Protein AF-A0A2T0RRJ9-F1 (afdb_monomer)

pLDDT: mean 75.2, std 15.6, range [43.59, 93.75]

Organism: NCBI:txid1280846

Solvent-accessible surface area (backbone atoms only — not comparable to full-atom values): 5042 Å² total; per-residue (Å²): 139,86,85,87,80,86,73,87,78,80,69,79,79,72,75,82,51,79,77,47,48,68,59,45,52,50,50,51,48,54,27,49,76,53,73,44,38,36,40,58,71,55,44,70,68,51,37,52,81,76,74,41,47,72,67,57,47,51,54,46,51,49,57,33,34,78,69,58,59,28,42,68,52,82,96,62,35,48,34,59,50,129

Sequence (82 aa):
MVSLRTPLATFPRLPSVAMAEPNANLLLQLIRENGCKMTMAEADVLLPRHGFSMSLTRDIVRDMAESGLVAADGFAGIELSK

Mean predicted aligned error: 12.11 Å

Structure (mmCIF, N/CA/C/O backbone):
data_AF-A0A2T0RRJ9-F1
#
_entry.id   AF-A0A2T0RRJ9-F1
#
loop_
_atom_site.group_PDB
_atom_site.id
_atom_site.type_symbol
_atom_site.label_atom_id
_atom_site.label_alt_id
_atom_site.label_comp_id
_atom_site.label_asym_id
_atom_site.label_entity_id
_atom_site.label_seq_id
_atom_site.pdbx_PDB_ins_code
_atom_site.Cartn_x
_atom_site.Cartn_y
_atom_site.Cartn_z
_atom_site.occupancy
_atom_site.B_iso_or_equiv
_atom_site.auth_seq_id
_atom_site.auth_comp_id
_atom_site.auth_asym_id
_atom_site.auth_atom_id
_atom_site.pdbx_PDB_model_num
ATOM 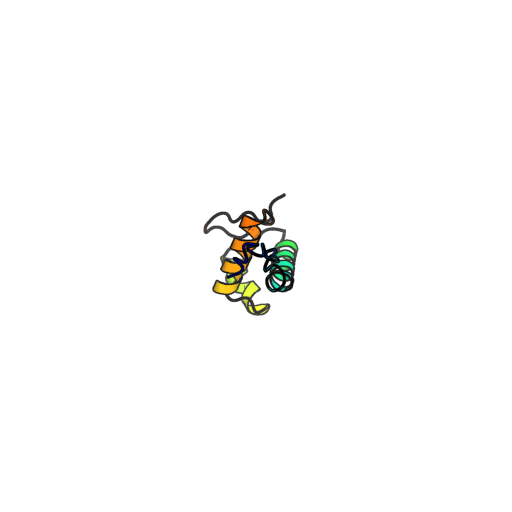1 N N . MET A 1 1 ? 46.945 35.872 3.592 1.00 43.59 1 MET A N 1
ATOM 2 C CA . MET A 1 1 ? 46.103 34.771 4.108 1.00 43.59 1 MET A CA 1
ATOM 3 C C . MET A 1 1 ? 44.693 35.310 4.288 1.00 43.59 1 MET A C 1
ATOM 5 O O . MET A 1 1 ? 44.463 36.043 5.237 1.00 43.59 1 MET A O 1
ATOM 9 N N . VAL A 1 2 ? 43.783 35.054 3.344 1.00 45.94 2 VAL A N 1
ATOM 10 C CA . VAL A 1 2 ? 42.369 35.452 3.468 1.00 45.94 2 VAL A CA 1
ATOM 11 C C . VAL A 1 2 ? 41.593 34.224 3.927 1.00 45.94 2 VAL A C 1
ATOM 13 O O . VAL A 1 2 ? 41.581 33.203 3.247 1.00 45.94 2 VAL A O 1
ATOM 16 N N . SER A 1 3 ? 41.010 34.318 5.118 1.00 53.69 3 SER A N 1
ATOM 17 C CA . SER A 1 3 ? 40.165 33.286 5.713 1.00 53.69 3 SER A CA 1
ATOM 18 C C . SER A 1 3 ? 38.762 33.401 5.113 1.00 53.69 3 SER A C 1
ATOM 20 O O . SER A 1 3 ? 38.033 34.336 5.443 1.00 53.69 3 SER A O 1
ATOM 22 N N . LEU A 1 4 ? 38.388 32.495 4.202 1.00 53.56 4 LEU A N 1
ATOM 23 C CA . LEU A 1 4 ? 37.004 32.389 3.731 1.00 53.56 4 LEU A CA 1
ATOM 24 C C . LEU A 1 4 ? 36.201 31.545 4.725 1.00 53.56 4 LEU A C 1
ATOM 26 O O . LEU A 1 4 ? 36.324 30.324 4.783 1.00 53.56 4 LEU A O 1
ATOM 30 N N . ARG A 1 5 ? 35.351 32.216 5.500 1.00 73.81 5 ARG A N 1
ATOM 31 C CA . ARG A 1 5 ? 34.207 31.617 6.190 1.00 73.81 5 ARG A CA 1
ATOM 32 C C . ARG A 1 5 ? 32.946 31.911 5.380 1.00 73.81 5 ARG A C 1
ATOM 34 O O . ARG A 1 5 ? 32.753 33.065 5.017 1.00 73.81 5 ARG A O 1
ATOM 41 N N . THR A 1 6 ? 32.086 30.892 5.259 1.00 60.84 6 THR A N 1
ATOM 42 C CA . THR A 1 6 ? 30.642 30.851 4.899 1.00 60.84 6 THR A CA 1
ATOM 43 C C . THR A 1 6 ? 30.271 30.285 3.522 1.00 60.84 6 THR A C 1
ATOM 45 O O . THR A 1 6 ? 31.022 30.471 2.569 1.00 60.84 6 THR A O 1
ATOM 48 N N . PRO A 1 7 ? 29.068 29.687 3.376 1.00 55.09 7 PRO A N 1
ATOM 49 C CA . PRO A 1 7 ? 28.227 28.989 4.359 1.00 55.09 7 PRO A CA 1
ATOM 50 C C . PRO A 1 7 ? 28.018 27.509 3.982 1.00 55.09 7 PRO A C 1
ATOM 52 O O . PRO A 1 7 ? 28.156 27.111 2.828 1.00 55.09 7 PRO A O 1
ATOM 55 N N . LEU A 1 8 ? 27.648 26.685 4.967 1.00 57.00 8 LEU A N 1
ATOM 56 C CA . LEU A 1 8 ? 27.018 25.392 4.703 1.00 57.00 8 LEU A CA 1
ATOM 57 C C . LEU A 1 8 ? 25.779 25.655 3.841 1.00 57.00 8 LEU A C 1
ATOM 59 O O . LEU A 1 8 ? 24.820 26.269 4.306 1.00 57.00 8 LEU A O 1
ATOM 63 N N . ALA A 1 9 ? 25.825 25.241 2.578 1.00 61.69 9 ALA A N 1
ATOM 64 C CA . ALA A 1 9 ? 24.656 25.220 1.722 1.00 61.69 9 ALA A CA 1
ATOM 65 C C . ALA A 1 9 ? 23.629 24.273 2.357 1.00 61.69 9 ALA A C 1
ATOM 67 O O . ALA A 1 9 ? 23.782 23.052 2.311 1.00 61.69 9 ALA A O 1
ATOM 68 N N . THR A 1 10 ? 22.593 24.834 2.979 1.00 63.94 10 THR A N 1
ATOM 69 C CA . THR A 1 10 ? 21.375 24.098 3.315 1.00 63.94 10 THR A CA 1
ATOM 70 C C . THR A 1 10 ? 20.684 23.783 1.998 1.00 63.94 10 THR A C 1
ATOM 72 O O . THR A 1 10 ? 19.874 24.560 1.499 1.00 63.94 10 THR A O 1
ATOM 75 N N . PHE A 1 11 ? 21.061 22.664 1.385 1.00 63.25 11 PHE A N 1
ATOM 76 C CA . PHE A 1 11 ? 20.301 22.113 0.276 1.00 63.25 11 PHE A CA 1
ATOM 77 C C . PHE A 1 11 ? 18.895 21.785 0.793 1.00 63.25 11 PHE A C 1
ATOM 79 O O . PHE A 1 11 ? 18.783 21.046 1.778 1.00 63.25 11 PHE A O 1
ATOM 86 N N . PRO A 1 12 ? 17.816 22.297 0.171 1.00 56.97 12 PRO A N 1
ATOM 87 C CA . PRO A 1 12 ? 16.499 21.757 0.439 1.00 56.97 12 PRO A CA 1
ATOM 88 C C . PRO A 1 12 ? 16.544 20.283 0.040 1.00 56.97 12 PRO A C 1
ATOM 90 O O . PRO A 1 12 ? 16.831 19.939 -1.109 1.00 56.97 12 PRO A O 1
ATOM 93 N N . ARG A 1 13 ? 16.308 19.400 1.011 1.00 58.72 13 ARG A N 1
ATOM 94 C CA . ARG A 1 13 ? 15.999 18.001 0.736 1.00 58.72 13 ARG A CA 1
ATOM 95 C C . ARG A 1 13 ? 14.692 18.027 -0.052 1.00 58.72 13 ARG A C 1
ATOM 97 O O . ARG A 1 13 ? 13.626 18.197 0.530 1.00 58.72 13 ARG A O 1
ATOM 104 N N . LEU A 1 14 ? 14.782 17.954 -1.378 1.00 54.94 14 LEU A N 1
ATOM 105 C CA . LEU A 1 14 ? 13.624 17.646 -2.207 1.00 54.94 14 LEU A CA 1
ATOM 106 C C . LEU A 1 14 ? 13.062 16.329 -1.662 1.00 54.94 14 LEU A C 1
ATOM 108 O O . LEU A 1 14 ? 13.827 15.366 -1.535 1.00 54.94 14 LEU A O 1
ATOM 112 N N . PRO A 1 15 ? 11.790 16.285 -1.248 1.00 51.78 15 PRO A N 1
ATOM 113 C CA . PRO A 1 15 ? 11.230 15.049 -0.746 1.00 51.78 15 PRO A CA 1
ATOM 114 C C . PRO A 1 15 ? 11.250 14.034 -1.897 1.00 51.78 15 PRO A C 1
ATOM 116 O O . PRO A 1 15 ? 10.848 14.349 -3.018 1.00 51.78 15 PRO A O 1
ATOM 119 N N . SER A 1 16 ? 11.756 12.826 -1.634 1.00 48.97 16 SER A N 1
ATOM 120 C CA . SER A 1 16 ? 11.811 11.693 -2.576 1.00 48.97 16 SER A CA 1
ATOM 121 C C . SER A 1 16 ? 10.419 11.134 -2.908 1.00 48.97 16 SER A C 1
ATOM 123 O O . SER A 1 16 ? 10.239 9.927 -3.013 1.00 48.97 16 SER A O 1
ATOM 125 N N . VAL A 1 17 ? 9.410 11.989 -3.079 1.00 52.16 17 VAL A N 1
ATOM 126 C CA . VAL A 1 17 ? 8.037 11.562 -3.376 1.00 52.16 17 VAL A CA 1
ATOM 127 C C . VAL A 1 17 ? 7.925 11.037 -4.813 1.00 52.16 17 VAL A C 1
ATOM 129 O O . VAL A 1 17 ? 7.090 10.197 -5.107 1.00 52.16 17 VAL A O 1
ATOM 132 N N . ALA A 1 18 ? 8.818 11.440 -5.721 1.00 50.56 18 ALA A N 1
ATOM 133 C CA . ALA A 1 18 ? 8.625 11.254 -7.163 1.00 50.56 18 ALA A CA 1
ATOM 134 C C . ALA A 1 18 ? 8.618 9.792 -7.675 1.00 50.56 18 ALA A C 1
ATOM 136 O O . ALA A 1 18 ? 8.074 9.543 -8.747 1.00 50.56 18 ALA A O 1
ATOM 137 N N . MET A 1 19 ? 9.194 8.824 -6.948 1.00 44.12 19 MET A N 1
ATOM 138 C CA . MET A 1 19 ? 9.119 7.392 -7.317 1.00 44.12 19 MET A CA 1
ATOM 139 C C . MET A 1 19 ? 8.030 6.625 -6.560 1.00 44.12 19 MET A C 1
ATOM 141 O O . MET A 1 19 ? 7.574 5.588 -7.042 1.00 44.12 19 MET A O 1
ATOM 145 N N . ALA A 1 20 ? 7.604 7.136 -5.403 1.00 51.88 20 ALA A N 1
ATOM 146 C CA . ALA A 1 20 ? 6.458 6.607 -4.679 1.00 51.88 20 ALA A CA 1
ATOM 147 C C . ALA A 1 20 ? 5.145 7.005 -5.373 1.00 51.88 20 ALA A C 1
ATOM 149 O O . ALA A 1 20 ? 4.232 6.195 -5.412 1.00 51.88 20 ALA A O 1
ATOM 150 N N . GLU A 1 21 ? 5.073 8.183 -6.002 1.00 64.38 21 GLU A N 1
ATOM 151 C CA . GLU A 1 21 ? 3.844 8.749 -6.586 1.00 64.38 21 GLU A CA 1
ATOM 152 C C . GLU A 1 21 ? 3.025 7.800 -7.490 1.00 64.38 21 GLU A C 1
ATOM 154 O O . GLU A 1 21 ? 1.851 7.575 -7.191 1.00 64.38 21 GLU A O 1
ATOM 159 N N . PRO A 1 22 ? 3.565 7.190 -8.568 1.00 80.00 22 PRO A N 1
ATOM 160 C CA . PRO A 1 22 ? 2.735 6.388 -9.470 1.00 80.00 22 PRO A CA 1
ATOM 161 C C . PRO A 1 22 ? 2.263 5.074 -8.832 1.00 80.00 22 PRO A C 1
ATOM 163 O O . PRO A 1 22 ? 1.109 4.684 -9.007 1.00 80.00 22 PRO A O 1
ATOM 166 N N . ASN A 1 23 ? 3.128 4.409 -8.061 1.00 86.38 23 ASN A N 1
ATOM 167 C CA . ASN A 1 23 ? 2.793 3.139 -7.417 1.00 86.38 23 ASN A CA 1
ATOM 168 C C . ASN A 1 23 ? 1.916 3.345 -6.175 1.00 86.38 23 ASN A C 1
ATOM 170 O O . ASN A 1 23 ? 1.008 2.556 -5.941 1.00 86.38 23 ASN A O 1
ATOM 174 N N . ALA A 1 24 ? 2.130 4.409 -5.400 1.00 85.38 24 ALA A N 1
ATOM 175 C CA . ALA A 1 24 ? 1.264 4.780 -4.285 1.00 85.38 24 ALA A CA 1
ATOM 176 C C . ALA A 1 24 ? -0.134 5.153 -4.779 1.00 85.38 24 ALA A C 1
ATOM 178 O O . ALA A 1 24 ? -1.122 4.666 -4.234 1.00 85.38 24 ALA A O 1
ATOM 179 N N . ASN A 1 25 ? -0.235 5.941 -5.854 1.00 88.31 25 ASN A N 1
ATOM 180 C CA . ASN A 1 25 ? -1.526 6.296 -6.432 1.00 88.31 25 ASN A CA 1
ATOM 181 C C . ASN A 1 25 ? -2.260 5.071 -7.003 1.00 88.31 25 ASN A C 1
ATOM 183 O O . ASN A 1 25 ? -3.457 4.911 -6.771 1.00 88.31 25 ASN A O 1
ATOM 187 N N . LEU A 1 26 ? -1.545 4.170 -7.687 1.00 91.38 26 LEU A N 1
ATOM 188 C CA . LEU A 1 26 ? -2.122 2.912 -8.162 1.00 91.38 26 LEU A CA 1
ATOM 189 C C . LEU A 1 26 ? -2.575 2.021 -6.995 1.00 91.38 26 LEU A C 1
ATOM 191 O O . LEU A 1 26 ? -3.676 1.482 -7.030 1.00 91.38 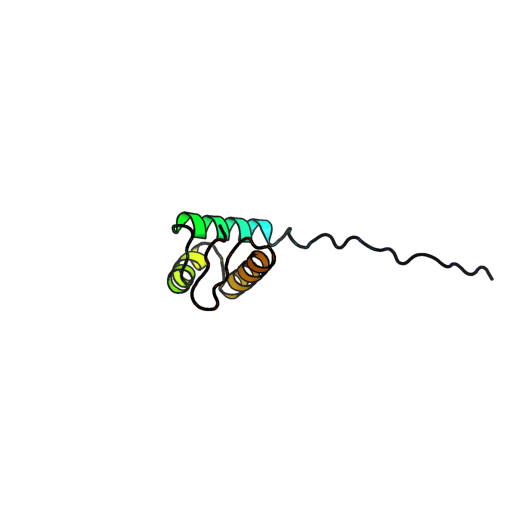26 LEU A O 1
ATOM 195 N N . LEU A 1 27 ? -1.774 1.902 -5.933 1.00 90.19 27 LEU A N 1
ATOM 196 C CA . LEU A 1 27 ? -2.140 1.126 -4.748 1.00 90.19 27 LEU A CA 1
ATOM 197 C C . LEU A 1 27 ? -3.384 1.706 -4.057 1.00 90.19 27 LEU A C 1
ATOM 199 O O . LEU A 1 27 ? -4.305 0.963 -3.730 1.00 90.19 27 LEU A O 1
ATOM 203 N N . LEU A 1 28 ? -3.457 3.031 -3.900 1.00 89.31 28 LEU A N 1
ATOM 204 C CA . LEU A 1 28 ? -4.642 3.723 -3.384 1.00 89.31 28 LEU A CA 1
ATOM 205 C C . LEU A 1 28 ? -5.875 3.469 -4.253 1.00 89.31 28 LEU A C 1
ATOM 207 O O . LEU A 1 28 ? -6.958 3.237 -3.717 1.00 89.31 28 LEU A O 1
ATOM 211 N N . GLN A 1 29 ? -5.726 3.497 -5.578 1.00 91.31 29 GLN A N 1
ATOM 212 C CA . GLN A 1 29 ? -6.819 3.196 -6.496 1.00 91.31 29 GLN A CA 1
ATOM 213 C C . GLN A 1 29 ? -7.324 1.761 -6.302 1.00 91.31 29 GLN A C 1
ATOM 215 O O . GLN A 1 29 ? -8.525 1.570 -6.135 1.00 91.31 29 GLN A O 1
ATOM 220 N N . LEU A 1 30 ? -6.425 0.778 -6.228 1.00 91.44 30 LEU A N 1
ATOM 221 C CA . LEU A 1 30 ? -6.790 -0.624 -6.003 1.00 91.44 30 LEU A CA 1
ATOM 222 C C . LEU A 1 30 ? -7.493 -0.826 -4.653 1.00 91.44 30 LEU A C 1
ATOM 224 O O . LEU A 1 30 ? -8.469 -1.567 -4.569 1.00 91.44 30 LEU A O 1
ATOM 228 N N . ILE A 1 31 ? -7.054 -0.131 -3.599 1.00 89.62 31 ILE A N 1
ATOM 229 C CA . ILE A 1 31 ? -7.721 -0.171 -2.288 1.00 89.62 31 ILE A CA 1
ATOM 230 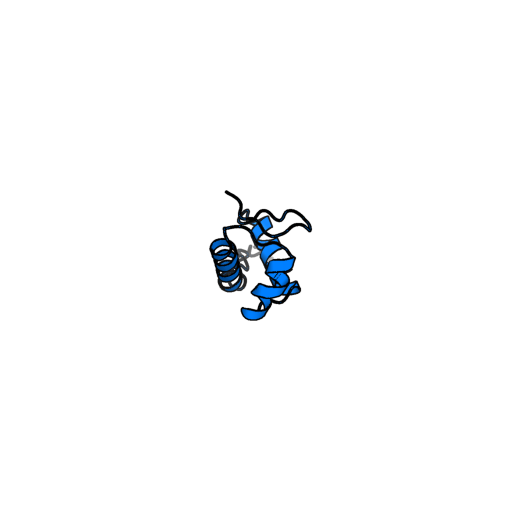C C . ILE A 1 31 ? -9.129 0.437 -2.376 1.00 89.62 31 ILE A C 1
ATOM 232 O O . ILE A 1 31 ? -10.069 -0.112 -1.806 1.00 89.62 31 ILE A O 1
ATOM 236 N N . ARG A 1 32 ? -9.306 1.550 -3.102 1.00 89.12 32 ARG A N 1
ATOM 237 C CA . ARG A 1 32 ? -10.623 2.180 -3.317 1.00 89.12 32 ARG A CA 1
ATOM 238 C C . ARG A 1 32 ? -11.563 1.284 -4.116 1.00 89.12 32 ARG A C 1
ATOM 240 O O . ARG A 1 32 ? -12.717 1.128 -3.728 1.00 89.12 32 ARG A O 1
ATOM 247 N N . GLU A 1 33 ? -11.067 0.679 -5.190 1.00 90.62 33 GLU A N 1
ATOM 248 C CA . GLU A 1 33 ? -11.814 -0.277 -6.014 1.00 90.62 33 GLU A CA 1
ATOM 249 C C . GLU A 1 33 ? -12.204 -1.533 -5.216 1.00 90.62 33 GLU A C 1
ATOM 251 O O . GLU A 1 33 ? -13.271 -2.094 -5.453 1.00 90.62 33 GLU A O 1
ATOM 256 N N . ASN A 1 34 ? -11.418 -1.903 -4.196 1.00 89.62 34 ASN A N 1
ATOM 257 C CA . ASN A 1 34 ? -11.728 -2.983 -3.256 1.00 89.62 34 ASN A CA 1
ATOM 258 C C . ASN A 1 34 ? -12.582 -2.540 -2.042 1.00 89.62 34 ASN A C 1
ATOM 260 O O . ASN A 1 34 ? -12.609 -3.207 -1.012 1.00 89.62 34 ASN A O 1
ATOM 264 N N . GLY A 1 35 ? -13.288 -1.406 -2.123 1.00 87.94 35 GLY A N 1
ATOM 265 C CA . GLY A 1 35 ? -14.171 -0.934 -1.046 1.00 87.94 35 GLY A CA 1
ATOM 266 C C . GLY A 1 35 ? -13.455 -0.189 0.087 1.00 87.94 35 GLY A C 1
ATOM 267 O O . GLY A 1 35 ? -13.892 -0.239 1.237 1.00 87.94 35 GLY A O 1
ATOM 268 N N . CYS A 1 36 ? -12.357 0.505 -0.231 1.00 87.06 36 CYS A N 1
ATOM 269 C CA . CYS A 1 36 ? -11.499 1.258 0.698 1.00 87.06 36 CYS A CA 1
ATOM 270 C C . CYS A 1 36 ? -10.797 0.405 1.768 1.00 87.06 36 CYS A C 1
ATOM 272 O O . CYS A 1 36 ? -10.221 0.950 2.714 1.00 87.06 36 CYS A O 1
ATOM 274 N N . LYS A 1 37 ? -10.835 -0.919 1.617 1.00 85.88 37 LYS A N 1
ATOM 275 C CA . LYS A 1 37 ? -10.190 -1.890 2.496 1.00 85.88 37 LYS A CA 1
ATOM 276 C C . LYS A 1 37 ? -9.546 -2.965 1.643 1.00 85.88 37 LYS A C 1
ATOM 278 O O . LYS A 1 37 ? -10.115 -3.389 0.645 1.00 85.88 37 LYS A O 1
ATOM 283 N N . MET A 1 38 ? -8.370 -3.422 2.040 1.00 87.19 38 MET A N 1
ATOM 284 C CA . MET A 1 38 ? -7.728 -4.568 1.410 1.00 87.19 38 MET A CA 1
ATOM 285 C C . MET A 1 38 ? -7.031 -5.398 2.481 1.00 87.19 38 MET A C 1
ATOM 287 O O . MET A 1 38 ? -6.096 -4.941 3.137 1.00 87.19 38 MET A O 1
ATOM 291 N N . THR A 1 39 ? -7.506 -6.620 2.686 1.00 87.44 39 THR A N 1
ATOM 292 C CA . THR A 1 39 ? -6.898 -7.582 3.610 1.00 87.44 39 THR A CA 1
ATOM 293 C C . THR A 1 39 ? -5.573 -8.102 3.059 1.00 87.44 39 THR A C 1
ATOM 295 O O . THR A 1 39 ? -5.287 -8.002 1.866 1.00 87.44 39 THR A O 1
ATOM 298 N N . MET A 1 40 ? -4.757 -8.726 3.913 1.00 83.06 40 MET A N 1
ATOM 299 C CA . MET A 1 40 ? -3.520 -9.370 3.454 1.00 83.06 40 MET A CA 1
ATOM 300 C C . MET A 1 40 ? -3.767 -10.474 2.413 1.00 83.06 40 MET A C 1
ATOM 302 O O . MET A 1 40 ? -2.981 -10.598 1.481 1.00 83.06 40 MET A O 1
ATOM 306 N N . ALA A 1 41 ? -4.847 -11.251 2.551 1.00 87.38 41 ALA A N 1
ATOM 307 C CA . ALA A 1 41 ? -5.178 -12.319 1.607 1.00 87.38 41 ALA A CA 1
ATOM 308 C C . ALA A 1 41 ? -5.589 -11.763 0.233 1.00 87.38 41 ALA A C 1
ATOM 310 O O . ALA A 1 41 ? -5.170 -12.283 -0.797 1.00 87.38 41 ALA A O 1
ATOM 311 N N . GLU A 1 42 ? -6.368 -10.681 0.207 1.00 88.94 42 GLU A N 1
ATOM 312 C CA . GLU A 1 42 ? -6.713 -9.992 -1.042 1.00 88.94 42 GLU A CA 1
ATOM 313 C C . GLU A 1 42 ? -5.479 -9.348 -1.672 1.00 88.94 42 GLU A C 1
ATOM 315 O O . GLU A 1 42 ? -5.271 -9.474 -2.877 1.00 88.94 42 GLU A O 1
ATOM 320 N N . ALA A 1 43 ? -4.624 -8.721 -0.862 1.00 88.38 43 ALA A N 1
ATOM 321 C CA . ALA A 1 43 ? -3.384 -8.117 -1.327 1.00 88.38 43 ALA A CA 1
ATOM 322 C C . ALA A 1 43 ? -2.450 -9.148 -1.986 1.00 88.38 43 ALA A C 1
ATOM 324 O O . ALA A 1 43 ? -1.900 -8.873 -3.050 1.00 88.38 43 ALA A O 1
ATOM 325 N N . ASP A 1 44 ? -2.319 -10.344 -1.404 1.00 88.00 44 ASP A N 1
ATOM 326 C CA . ASP A 1 44 ? -1.488 -11.436 -1.934 1.00 88.00 44 ASP A CA 1
ATOM 327 C C . ASP A 1 44 ? -1.975 -11.948 -3.303 1.00 88.00 44 ASP A C 1
ATOM 329 O O . ASP A 1 44 ? -1.184 -12.376 -4.141 1.00 88.00 44 ASP A O 1
ATOM 333 N N . VAL A 1 45 ? -3.280 -11.847 -3.577 1.00 91.00 45 VAL A N 1
ATOM 334 C CA . VAL A 1 45 ? -3.889 -12.314 -4.834 1.00 91.00 45 VAL A CA 1
ATOM 335 C C . VAL A 1 45 ? -3.989 -11.212 -5.893 1.00 91.00 45 VAL A C 1
ATOM 337 O O . VAL A 1 45 ? -3.823 -11.485 -7.090 1.00 91.00 45 VAL A O 1
ATOM 340 N N . LEU A 1 46 ? -4.310 -9.984 -5.481 1.00 90.94 46 LEU A N 1
ATOM 341 C CA . LEU A 1 46 ? -4.603 -8.863 -6.375 1.00 90.94 46 LEU A CA 1
ATOM 342 C C . LEU A 1 46 ? -3.331 -8.123 -6.784 1.00 90.94 46 LEU A C 1
ATOM 344 O O . LEU A 1 46 ? -3.080 -7.949 -7.975 1.00 90.94 46 LEU A O 1
ATOM 348 N N . LEU A 1 47 ? -2.498 -7.723 -5.822 1.00 91.62 47 LEU A N 1
ATOM 349 C CA . LEU A 1 47 ? -1.381 -6.806 -6.058 1.00 91.62 47 LEU A CA 1
ATOM 350 C C . LEU A 1 47 ? -0.318 -7.351 -7.037 1.00 91.62 47 LEU A C 1
ATOM 352 O O . LEU A 1 47 ? 0.104 -6.587 -7.915 1.00 91.62 47 LEU A O 1
ATOM 356 N N . PRO A 1 48 ? 0.055 -8.649 -7.022 1.00 93.75 48 PRO A N 1
ATOM 357 C CA . PRO A 1 48 ? 1.006 -9.188 -7.998 1.00 93.75 48 PRO A CA 1
ATOM 358 C C . PRO A 1 48 ? 0.546 -9.056 -9.454 1.00 93.75 48 PRO A C 1
ATOM 360 O O . PRO A 1 48 ? 1.376 -8.898 -10.349 1.00 93.75 48 PRO A O 1
ATOM 363 N N . ARG A 1 49 ? -0.770 -9.052 -9.710 1.00 93.69 49 ARG A N 1
ATOM 364 C CA . ARG A 1 49 ? -1.339 -8.862 -11.060 1.00 93.69 49 ARG A CA 1
ATOM 365 C C . ARG A 1 49 ? -1.094 -7.455 -11.604 1.00 9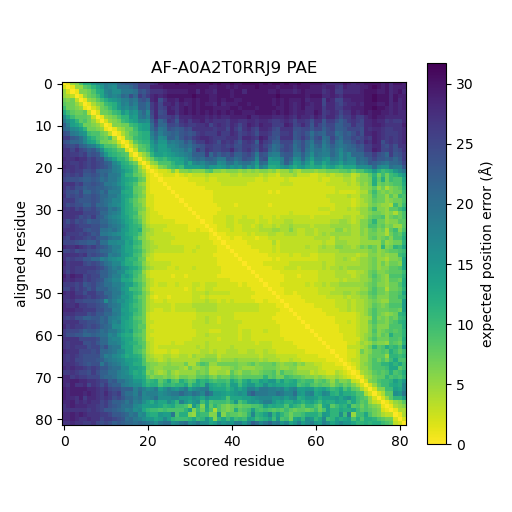3.69 49 ARG A C 1
ATOM 367 O O . ARG A 1 49 ? -1.116 -7.259 -12.814 1.00 93.69 49 ARG A O 1
ATOM 374 N N . HIS A 1 50 ? -0.834 -6.504 -10.711 1.00 90.62 50 HIS A N 1
ATOM 375 C CA . HIS A 1 50 ? -0.526 -5.110 -11.014 1.00 90.62 50 HIS A CA 1
ATOM 376 C C . HIS A 1 50 ? 0.970 -4.792 -10.847 1.00 90.62 50 HIS A C 1
ATOM 378 O O . HIS A 1 50 ? 1.354 -3.628 -10.835 1.00 90.62 50 HIS A O 1
ATOM 384 N N . GLY A 1 51 ? 1.826 -5.816 -10.725 1.00 90.81 51 GLY A N 1
ATOM 385 C CA . GLY A 1 51 ? 3.281 -5.651 -10.637 1.00 90.81 51 GLY A CA 1
ATOM 386 C C . GLY A 1 51 ? 3.804 -5.296 -9.243 1.00 90.81 51 GLY A C 1
ATOM 387 O O . GLY A 1 51 ? 4.989 -4.998 -9.092 1.00 90.81 51 GLY A O 1
ATOM 388 N N . PHE A 1 52 ? 2.961 -5.353 -8.213 1.00 91.31 52 PHE A N 1
ATOM 389 C CA . PHE A 1 52 ? 3.393 -5.129 -6.839 1.00 91.31 52 PHE A CA 1
ATOM 390 C C . PHE A 1 52 ? 3.954 -6.411 -6.228 1.00 91.31 52 PHE A C 1
ATOM 392 O O . PHE A 1 52 ? 3.272 -7.430 -6.123 1.00 91.31 52 PHE A O 1
ATOM 399 N N . SER A 1 53 ? 5.195 -6.339 -5.755 1.00 89.56 53 SER A N 1
ATOM 400 C CA . SER A 1 53 ? 5.736 -7.340 -4.838 1.00 89.56 53 SER A CA 1
ATOM 401 C C . SER A 1 53 ? 5.318 -7.030 -3.399 1.00 89.56 53 SER A C 1
ATOM 403 O O . SER A 1 53 ? 4.994 -5.886 -3.066 1.00 89.56 53 SER A O 1
ATOM 405 N N . MET A 1 54 ? 5.377 -8.026 -2.508 1.00 83.12 54 MET A N 1
ATOM 406 C CA . MET A 1 54 ? 5.142 -7.799 -1.076 1.00 83.12 54 MET A CA 1
ATOM 407 C C . MET A 1 54 ? 6.089 -6.742 -0.496 1.00 83.12 54 MET A C 1
ATOM 409 O O . MET A 1 54 ? 5.640 -5.887 0.262 1.00 83.12 54 MET A O 1
ATOM 413 N N . SER A 1 55 ? 7.379 -6.782 -0.849 1.00 85.94 55 SER A N 1
ATOM 414 C CA . SER A 1 55 ? 8.368 -5.814 -0.357 1.00 85.94 55 SER A CA 1
ATOM 415 C C . SER A 1 55 ? 8.045 -4.399 -0.829 1.00 85.94 55 SER A C 1
ATOM 417 O O . SER A 1 55 ? 7.969 -3.493 -0.009 1.00 85.94 55 SER A O 1
ATOM 419 N N . LEU A 1 56 ? 7.742 -4.231 -2.123 1.00 86.62 56 LEU A N 1
AT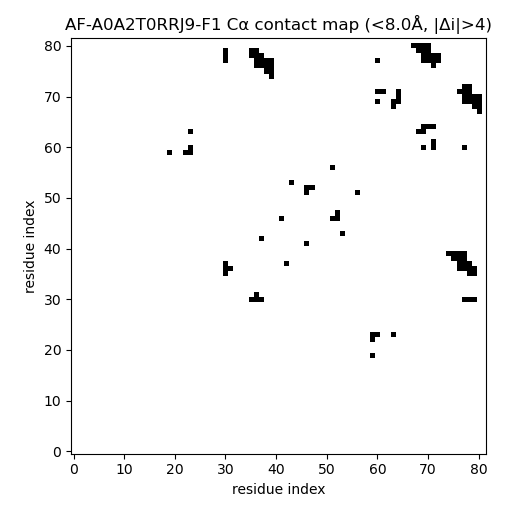OM 420 C CA . LEU A 1 56 ? 7.346 -2.936 -2.678 1.00 86.62 56 LEU A CA 1
ATOM 421 C C . LEU A 1 56 ? 6.068 -2.413 -2.011 1.00 86.62 56 LEU A C 1
ATOM 423 O O . LEU A 1 56 ? 5.999 -1.253 -1.625 1.00 86.62 56 LEU A O 1
ATOM 427 N N . THR A 1 57 ? 5.070 -3.279 -1.828 1.00 87.50 57 THR A N 1
ATOM 428 C CA . THR A 1 57 ? 3.811 -2.923 -1.159 1.00 87.50 57 THR A CA 1
ATOM 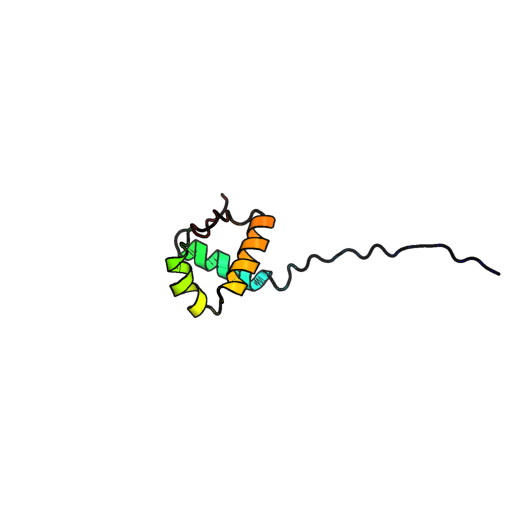429 C C . THR A 1 57 ? 4.058 -2.459 0.274 1.00 87.50 57 THR A C 1
ATOM 431 O O . THR A 1 57 ? 3.517 -1.442 0.690 1.00 87.50 57 THR A O 1
ATOM 434 N N . ARG A 1 58 ? 4.894 -3.179 1.033 1.00 85.25 58 ARG A N 1
ATOM 435 C CA . ARG A 1 58 ? 5.265 -2.821 2.412 1.00 85.25 58 ARG A CA 1
ATOM 436 C C . ARG A 1 58 ? 5.940 -1.456 2.482 1.00 85.25 58 ARG A C 1
ATOM 438 O O . ARG A 1 58 ? 5.605 -0.678 3.370 1.00 85.25 58 ARG A O 1
ATOM 4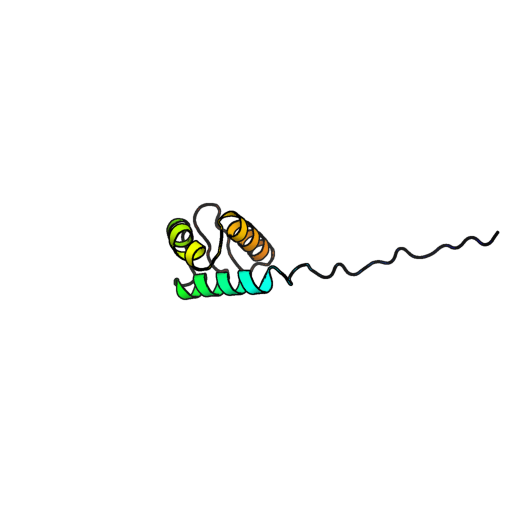45 N N . ASP A 1 59 ? 6.868 -1.188 1.568 1.00 87.75 59 ASP A N 1
ATOM 446 C CA . ASP A 1 59 ? 7.583 0.085 1.515 1.00 87.75 59 ASP A CA 1
ATOM 447 C C . ASP A 1 59 ? 6.614 1.237 1.222 1.00 87.75 59 ASP A C 1
ATOM 449 O O . ASP A 1 59 ? 6.575 2.205 1.974 1.00 87.75 59 ASP A O 1
ATOM 453 N N . ILE A 1 60 ? 5.741 1.082 0.222 1.00 86.88 60 ILE A N 1
ATOM 454 C CA . ILE A 1 60 ? 4.740 2.097 -0.131 1.00 86.88 60 ILE A CA 1
ATOM 455 C C . ILE A 1 60 ? 3.737 2.317 1.010 1.00 86.88 60 ILE A C 1
ATOM 457 O O . ILE A 1 60 ? 3.426 3.455 1.341 1.00 86.88 60 ILE A O 1
ATOM 461 N N . VAL A 1 61 ? 3.224 1.253 1.637 1.00 85.50 61 VAL A N 1
ATOM 462 C CA . VAL A 1 61 ? 2.275 1.367 2.762 1.00 85.50 61 VAL A CA 1
ATOM 463 C C . VAL A 1 61 ? 2.905 2.071 3.956 1.00 85.50 61 VAL A C 1
ATOM 465 O O . VAL A 1 61 ? 2.232 2.883 4.585 1.00 85.50 61 VAL A O 1
ATOM 468 N N . ARG A 1 62 ? 4.183 1.805 4.254 1.00 85.69 62 ARG A N 1
ATOM 469 C CA . ARG A 1 62 ? 4.916 2.526 5.299 1.00 85.69 62 ARG A CA 1
ATOM 470 C C . ARG A 1 62 ? 4.984 4.019 4.980 1.00 85.69 62 ARG A C 1
ATOM 472 O O . ARG A 1 62 ? 4.586 4.819 5.819 1.00 85.69 62 ARG A O 1
ATOM 479 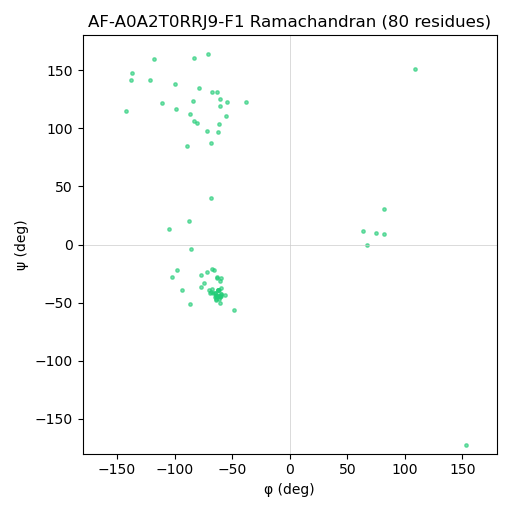N N . ASP A 1 63 ? 5.395 4.376 3.768 1.00 85.69 63 ASP A N 1
ATOM 480 C CA . ASP A 1 63 ? 5.518 5.777 3.348 1.00 85.69 63 ASP A CA 1
ATOM 481 C C . ASP A 1 63 ? 4.150 6.500 3.363 1.00 85.69 63 ASP A C 1
ATOM 483 O O . ASP A 1 63 ? 4.032 7.650 3.799 1.00 85.69 63 ASP A O 1
ATOM 487 N N . MET A 1 64 ? 3.078 5.813 2.946 1.00 84.00 64 MET A N 1
ATOM 488 C CA . MET A 1 64 ? 1.705 6.330 3.004 1.00 84.00 64 MET A CA 1
ATOM 489 C C . MET A 1 64 ? 1.197 6.492 4.443 1.00 84.00 64 MET A C 1
ATOM 491 O O . MET A 1 64 ? 0.492 7.462 4.725 1.00 84.00 64 MET A O 1
ATOM 495 N N . ALA A 1 65 ? 1.537 5.569 5.349 1.00 84.31 65 ALA A N 1
ATOM 496 C CA . ALA A 1 65 ? 1.149 5.638 6.756 1.00 84.31 65 ALA A CA 1
ATOM 497 C C . ALA A 1 65 ? 1.867 6.784 7.482 1.00 84.31 65 ALA A C 1
ATOM 499 O O . ALA A 1 65 ? 1.231 7.537 8.216 1.00 84.31 65 ALA A O 1
ATOM 500 N N . GLU A 1 66 ? 3.161 6.983 7.215 1.00 82.50 66 GLU A N 1
ATOM 501 C CA . GLU A 1 66 ? 3.921 8.143 7.704 1.00 82.50 66 GLU A CA 1
ATOM 502 C C . GLU A 1 66 ? 3.338 9.472 7.196 1.00 82.50 66 GLU A C 1
ATOM 504 O O . GLU A 1 66 ? 3.369 10.479 7.903 1.00 82.50 66 GLU A O 1
ATOM 509 N N . SER A 1 67 ? 2.747 9.460 5.997 1.00 76.81 67 SER A N 1
ATOM 510 C CA . SER A 1 67 ? 2.072 10.615 5.390 1.00 76.81 67 SER A CA 1
ATOM 511 C C . SER A 1 67 ? 0.603 10.777 5.818 1.00 76.81 67 SER A C 1
ATOM 513 O O . SER A 1 67 ? -0.048 11.737 5.408 1.00 76.81 67 SER A O 1
ATOM 515 N N . GLY A 1 68 ? 0.055 9.851 6.613 1.00 79.00 68 GLY A N 1
ATOM 516 C CA . GLY A 1 68 ? -1.338 9.871 7.076 1.00 79.00 68 GLY A CA 1
ATOM 517 C C . GLY A 1 68 ? -2.392 9.490 6.026 1.00 79.00 68 GLY A C 1
ATOM 518 O O . GLY A 1 68 ? -3.584 9.636 6.288 1.00 79.00 68 GLY A O 1
ATOM 519 N N . LEU A 1 69 ? -1.986 8.986 4.856 1.00 75.19 69 LEU A N 1
ATOM 520 C CA . LEU A 1 69 ? -2.891 8.615 3.757 1.00 75.19 69 LEU A CA 1
ATOM 521 C C . LEU A 1 69 ? -3.604 7.275 3.993 1.00 75.19 69 LEU A C 1
ATOM 523 O O . LEU A 1 69 ? -4.694 7.051 3.463 1.00 75.19 69 LEU A O 1
ATOM 527 N N . VAL A 1 70 ? -2.996 6.382 4.775 1.00 77.00 70 VAL A N 1
ATOM 528 C CA . VAL A 1 70 ? -3.554 5.069 5.126 1.00 77.00 70 VAL A CA 1
ATOM 529 C C . VAL A 1 70 ? -3.338 4.767 6.604 1.00 77.00 70 VAL A C 1
ATOM 531 O O . VAL A 1 70 ? -2.320 5.147 7.183 1.00 77.00 70 VAL A O 1
ATOM 534 N N . ALA A 1 71 ? -4.275 4.037 7.197 1.00 69.31 71 ALA A N 1
ATOM 535 C CA . ALA A 1 71 ? -4.093 3.361 8.465 1.00 69.31 71 ALA A CA 1
ATOM 536 C C . ALA A 1 71 ? -3.482 1.981 8.187 1.00 69.31 71 ALA A C 1
ATOM 538 O O . ALA A 1 71 ? -4.095 1.105 7.571 1.00 69.31 71 ALA A O 1
ATOM 539 N N . ALA A 1 72 ? -2.235 1.796 8.615 1.00 64.62 72 ALA A N 1
ATOM 540 C CA . ALA A 1 72 ? -1.600 0.488 8.631 1.00 64.62 72 ALA A CA 1
ATOM 541 C C . ALA A 1 72 ? -1.896 -0.184 9.978 1.00 64.62 72 ALA A C 1
ATOM 543 O O . ALA A 1 72 ? -1.094 -0.108 10.910 1.00 64.62 72 ALA A O 1
ATOM 544 N N . ASP A 1 73 ? -3.051 -0.838 10.093 1.00 61.53 73 ASP A N 1
ATOM 545 C CA . ASP A 1 73 ? -3.342 -1.706 11.233 1.00 61.53 73 ASP A CA 1
ATOM 546 C C . ASP A 1 73 ? -2.484 -2.968 11.108 1.00 61.53 73 ASP A C 1
ATOM 548 O O . ASP A 1 73 ? -2.765 -3.885 10.328 1.00 61.53 73 ASP A O 1
ATOM 552 N N . GLY A 1 74 ? -1.360 -2.954 11.832 1.00 53.50 74 GLY A N 1
ATOM 553 C CA . GLY A 1 74 ? -0.326 -3.981 11.808 1.00 53.50 74 GLY A CA 1
ATOM 554 C C . GLY A 1 74 ? -0.900 -5.395 11.686 1.00 53.50 74 GLY A C 1
ATOM 555 O O . GLY A 1 74 ? -1.693 -5.835 12.511 1.00 53.50 74 GLY A O 1
ATOM 556 N N . PHE A 1 75 ? -0.465 -6.100 10.639 1.00 46.59 75 PHE A N 1
ATOM 557 C CA . PHE A 1 75 ? -0.804 -7.491 10.305 1.00 46.59 75 PHE A CA 1
ATOM 558 C C . PHE A 1 75 ? -2.258 -7.805 9.900 1.00 46.59 75 PHE A C 1
ATOM 560 O O . PHE A 1 75 ? -2.520 -8.956 9.556 1.00 46.59 75 PHE A O 1
ATOM 567 N N . ALA A 1 76 ? -3.186 -6.842 9.860 1.00 58.59 76 ALA A N 1
ATOM 568 C CA . ALA A 1 76 ? -4.587 -7.113 9.502 1.00 58.59 76 ALA A CA 1
ATOM 569 C C . ALA A 1 76 ? -4.962 -6.717 8.059 1.00 58.59 76 ALA A C 1
ATOM 571 O O . ALA A 1 76 ? -5.834 -7.342 7.451 1.00 58.59 76 ALA A O 1
ATOM 572 N N . GLY A 1 77 ? -4.290 -5.725 7.473 1.00 59.12 77 GLY A N 1
ATOM 573 C CA . GLY A 1 77 ? -4.604 -5.230 6.130 1.00 59.12 77 GLY A CA 1
ATOM 574 C C . GLY A 1 77 ? -4.203 -3.771 5.935 1.00 59.12 77 GLY A C 1
ATOM 575 O O . GLY A 1 77 ? -3.526 -3.190 6.780 1.00 59.12 77 GLY A O 1
ATOM 576 N N . ILE A 1 78 ? -4.601 -3.201 4.798 1.00 68.12 78 ILE A N 1
ATOM 577 C CA . ILE A 1 78 ? -4.447 -1.781 4.473 1.00 68.12 78 ILE A CA 1
ATOM 578 C C . ILE A 1 78 ? -5.845 -1.154 4.472 1.00 68.12 78 ILE A C 1
ATOM 580 O O . ILE A 1 78 ? -6.723 -1.588 3.719 1.00 68.12 78 ILE A O 1
ATOM 584 N N . GLU A 1 79 ? -6.054 -0.137 5.305 1.00 72.44 79 GLU A N 1
ATOM 585 C CA . GLU A 1 79 ? -7.295 0.639 5.372 1.00 72.44 79 GLU A CA 1
ATOM 586 C C . GLU A 1 79 ? -6.988 2.118 5.109 1.00 72.44 79 GLU A C 1
ATOM 588 O O . GLU A 1 79 ? -5.947 2.627 5.515 1.00 72.44 79 GLU A O 1
ATOM 593 N N . LEU A 1 80 ? -7.858 2.825 4.386 1.00 66.19 80 LEU A N 1
ATOM 594 C CA . LEU A 1 80 ? -7.666 4.259 4.144 1.00 66.19 80 LEU A CA 1
ATOM 595 C C . LEU A 1 80 ? -8.093 5.073 5.370 1.00 66.19 80 LEU A C 1
ATOM 597 O O . LEU A 1 80 ? -9.175 4.852 5.918 1.00 66.19 80 LEU A O 1
ATOM 601 N N . SER A 1 81 ? -7.271 6.047 5.762 1.00 60.91 81 SER A N 1
ATOM 602 C CA . SER A 1 81 ? -7.636 7.025 6.790 1.00 60.91 81 SER A CA 1
ATOM 603 C C . SER A 1 81 ? -8.758 7.923 6.257 1.00 60.91 81 SER A C 1
ATOM 605 O O . SER A 1 81 ? -8.676 8.403 5.125 1.00 60.91 81 SER A O 1
ATOM 607 N N . LYS A 1 82 ? -9.824 8.110 7.043 1.00 52.38 82 LYS A N 1
ATOM 608 C CA . LYS A 1 82 ? -10.915 9.046 6.722 1.00 52.38 82 LYS A CA 1
ATOM 609 C C . LYS A 1 82 ? -10.491 10.499 6.866 1.00 52.38 82 LYS A C 1
ATOM 611 O O . LYS A 1 82 ? -9.720 10.781 7.809 1.00 52.38 82 LYS A O 1
#

Secondary structure (DSSP, 8-state):
---------------GGGGHHHHHHHHHHHHHHTTTEEEHHHHHHHGGGGT--HHHHHHHHHH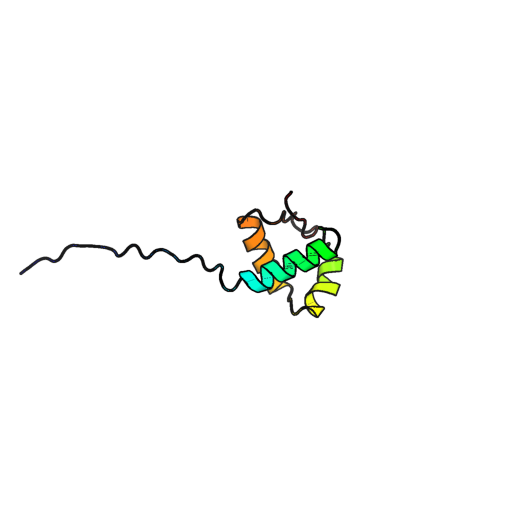HHHTTSEE--TTTEEEE--

Nearest PDB structures (foldseek):
  9f27-assembly1_A  TM=6.559E-01  e=9.143E-02  Pyrococcus abyssi GE5
  9f26-assembly1_C  TM=7.235E-01  e=2.479E-01  Pyrococcus abyssi
  4ham-assembly1_A-2  TM=4.785E-01  e=1.001E+00  Listeria monocytogenes EGD-e
  4n0b-assembly2_C  TM=5.418E-01  e=1.822E+00  Bacillus subtilis
  4tv7-assembly2_C  TM=5.436E-01  e=3.785E+00  Bacillus subtilis subsp. subtilis str. 168

Radius of gyration: 18.72 Å; Cα contacts (8 Å, |Δi|>4): 60; chains: 1; bounding box: 60×48×23 Å

Foldseek 3Di:
DDDDDDDDPPDPPPPPCVVLPPVLVVVCVVCVVVVQWDFPVNCVVPVVVVVDDPVNVVVSLVVCVVVQQWDCPDRGTIGGHD